Protein AF-A8Y4L3-F1 (afdb_monomer)

Organism: Caenorhabditis briggsae (NCBI:txid6238)

Structure (mmCIF, N/CA/C/O backbone):
data_AF-A8Y4L3-F1
#
_entry.id   AF-A8Y4L3-F1
#
loop_
_atom_site.group_PDB
_atom_site.id
_atom_site.type_symbol
_atom_site.label_atom_id
_atom_site.label_alt_id
_atom_site.label_comp_id
_atom_site.label_asym_id
_atom_site.label_entity_id
_atom_site.label_seq_id
_atom_site.pdbx_PDB_ins_code
_atom_site.Cartn_x
_atom_site.Cartn_y
_atom_site.Cartn_z
_atom_site.occupancy
_atom_site.B_iso_or_equiv
_atom_site.auth_seq_id
_atom_site.auth_comp_id
_atom_site.auth_asym_id
_atom_site.auth_atom_id
_atom_site.pdbx_PDB_model_num
ATOM 1 N N . MET A 1 1 ? 37.120 28.923 -14.208 1.00 51.88 1 MET A N 1
ATOM 2 C CA . MET A 1 1 ? 37.873 28.888 -15.477 1.00 51.88 1 MET A CA 1
ATOM 3 C C . MET A 1 1 ? 38.604 27.564 -15.522 1.00 51.88 1 MET A C 1
ATOM 5 O O . MET A 1 1 ? 39.595 27.404 -14.824 1.00 51.88 1 MET A O 1
ATOM 9 N N . SER A 1 2 ? 38.043 26.606 -16.253 1.00 49.88 2 SER A N 1
ATOM 10 C CA . SER A 1 2 ? 38.673 25.324 -16.560 1.00 49.88 2 SER A CA 1
ATOM 11 C C . SER A 1 2 ? 38.443 25.111 -18.045 1.00 49.88 2 SER A C 1
ATOM 13 O O . SER A 1 2 ? 37.335 24.799 -18.469 1.00 49.88 2 SER A O 1
ATOM 15 N N . ASP A 1 3 ? 39.489 25.445 -18.783 1.00 63.50 3 ASP A N 1
ATOM 16 C CA . ASP A 1 3 ? 39.632 25.415 -20.227 1.00 63.50 3 ASP A CA 1
ATOM 17 C C . ASP A 1 3 ? 40.775 24.431 -20.489 1.00 63.50 3 ASP A C 1
ATOM 19 O O . ASP A 1 3 ? 41.865 24.640 -19.950 1.00 63.50 3 ASP A O 1
ATOM 23 N N . ILE A 1 4 ? 40.457 23.313 -21.147 1.00 56.06 4 ILE A N 1
ATOM 24 C CA . ILE A 1 4 ? 41.320 22.225 -21.652 1.00 56.06 4 ILE A CA 1
ATOM 25 C C . ILE A 1 4 ? 40.366 21.048 -21.933 1.00 56.06 4 ILE A C 1
ATOM 27 O O . ILE A 1 4 ? 39.646 20.619 -21.038 1.00 56.06 4 ILE A O 1
ATOM 31 N N . SER A 1 5 ? 40.237 20.480 -23.125 1.00 48.00 5 SER A N 1
ATOM 32 C CA . SER A 1 5 ? 40.979 20.629 -24.374 1.00 48.00 5 SER A CA 1
ATOM 33 C C . SER A 1 5 ? 40.224 19.843 -25.457 1.00 48.00 5 SER A C 1
ATOM 35 O O . SER A 1 5 ? 39.779 18.726 -25.196 1.00 48.00 5 SER A O 1
ATOM 37 N N . ASP A 1 6 ? 40.131 20.449 -26.637 1.00 53.53 6 ASP A N 1
ATOM 38 C CA . ASP A 1 6 ? 40.153 19.837 -27.969 1.00 53.53 6 ASP A CA 1
ATOM 39 C C . ASP A 1 6 ? 39.040 18.865 -28.391 1.00 53.53 6 ASP A C 1
ATOM 41 O O . ASP A 1 6 ? 39.061 17.649 -28.206 1.00 53.53 6 ASP A O 1
ATOM 45 N N . ILE A 1 7 ? 38.098 19.478 -29.108 1.00 56.06 7 ILE A N 1
ATOM 46 C CA . ILE A 1 7 ? 37.490 18.943 -30.324 1.00 56.06 7 ILE A CA 1
ATOM 47 C C . ILE A 1 7 ? 38.592 18.433 -31.269 1.00 56.06 7 ILE A C 1
ATOM 49 O O . ILE A 1 7 ? 39.354 19.223 -31.815 1.00 56.06 7 ILE A O 1
ATOM 53 N N . GLU A 1 8 ? 38.593 17.128 -31.530 1.00 55.19 8 GLU A N 1
ATOM 54 C CA . GLU A 1 8 ? 39.016 16.568 -32.815 1.00 55.19 8 GLU A CA 1
ATOM 55 C C . GLU A 1 8 ? 37.871 15.703 -33.355 1.00 55.19 8 GLU A C 1
ATOM 57 O O . GLU A 1 8 ? 37.766 14.499 -33.114 1.00 55.19 8 GLU A O 1
ATOM 62 N N . GLU A 1 9 ? 36.960 16.362 -34.067 1.00 64.25 9 GLU A N 1
ATOM 63 C CA . GLU A 1 9 ? 36.070 15.738 -35.038 1.00 64.25 9 GLU A CA 1
ATOM 64 C C . GLU A 1 9 ? 36.778 15.789 -36.399 1.00 64.25 9 GLU A C 1
ATOM 66 O O . GLU A 1 9 ? 36.657 16.777 -37.110 1.00 64.25 9 GLU A O 1
ATOM 71 N N . ASP A 1 10 ? 37.552 14.756 -36.741 1.00 50.78 10 ASP A N 1
ATOM 72 C CA . ASP A 1 10 ? 37.742 14.307 -38.129 1.00 50.78 10 ASP A CA 1
ATOM 73 C C . ASP A 1 10 ? 38.420 12.930 -38.162 1.00 50.78 10 ASP A C 1
ATOM 75 O O . ASP A 1 10 ? 39.641 12.799 -38.137 1.00 50.78 10 ASP A O 1
ATOM 79 N N . GLN A 1 11 ? 37.613 11.874 -38.242 1.00 51.09 11 GLN A N 1
ATOM 80 C CA . GLN A 1 11 ? 38.009 10.681 -38.982 1.00 51.09 11 GLN A CA 1
ATOM 81 C C . GLN A 1 11 ? 36.807 10.263 -39.814 1.00 51.09 11 GLN A C 1
ATOM 83 O O . GLN A 1 11 ? 35.938 9.508 -39.372 1.00 51.09 11 GLN A O 1
ATOM 88 N N . THR A 1 12 ? 36.771 10.767 -41.045 1.00 45.78 12 THR A N 1
ATOM 89 C CA . THR A 1 12 ? 36.232 10.027 -42.187 1.00 45.78 12 THR A CA 1
ATOM 90 C C . THR A 1 12 ? 36.675 8.566 -42.074 1.00 45.78 12 THR A C 1
ATOM 92 O O . THR A 1 12 ? 37.800 8.197 -42.405 1.00 45.78 12 THR A O 1
ATOM 95 N N . ALA A 1 13 ? 35.801 7.720 -41.524 1.00 55.00 13 ALA A N 1
ATOM 96 C CA . ALA A 1 13 ? 36.075 6.300 -41.411 1.00 55.00 13 ALA A CA 1
ATOM 97 C C . ALA A 1 13 ? 36.328 5.775 -42.833 1.00 55.00 13 ALA A C 1
ATOM 99 O O . ALA A 1 13 ? 35.452 5.937 -43.691 1.00 55.00 13 ALA A O 1
ATOM 100 N N . PRO A 1 14 ? 37.490 5.160 -43.122 1.00 49.88 14 PRO A N 1
ATOM 101 C CA . PRO A 1 14 ? 37.658 4.488 -44.394 1.00 49.88 14 PRO A CA 1
ATOM 102 C C . PRO A 1 14 ? 36.563 3.429 -44.451 1.00 49.88 14 PRO A C 1
ATOM 104 O O . PRO A 1 14 ? 36.366 2.693 -43.480 1.00 49.88 14 PRO A O 1
ATOM 107 N N . ILE A 1 15 ? 35.804 3.404 -45.547 1.00 54.47 15 ILE A N 1
ATOM 108 C CA . ILE A 1 15 ? 34.762 2.408 -45.791 1.00 54.47 15 ILE A CA 1
ATOM 109 C C . ILE A 1 15 ? 35.446 1.043 -45.696 1.00 54.47 15 ILE A C 1
ATOM 111 O O . ILE A 1 15 ? 36.130 0.608 -46.621 1.00 54.47 15 ILE A O 1
ATOM 115 N N . ALA A 1 16 ? 35.348 0.419 -44.523 1.00 55.03 16 ALA A N 1
ATOM 116 C CA . ALA A 1 16 ? 35.983 -0.853 -44.258 1.00 55.03 16 ALA A CA 1
ATOM 117 C C . ALA A 1 16 ? 35.353 -1.880 -45.210 1.00 55.03 16 ALA A C 1
ATOM 119 O O . ALA A 1 16 ? 34.120 -1.939 -45.293 1.00 55.03 16 ALA A O 1
ATOM 120 N N . PRO A 1 17 ? 36.157 -2.675 -45.938 1.00 59.78 17 PRO A N 1
ATOM 121 C CA . PRO A 1 17 ? 35.619 -3.738 -46.774 1.00 59.78 17 PRO A CA 1
ATOM 122 C C . PRO A 1 17 ? 34.769 -4.673 -45.898 1.00 59.78 17 PRO A C 1
ATOM 124 O O . PRO A 1 17 ? 35.071 -4.813 -44.706 1.00 59.78 17 PRO A O 1
ATOM 127 N N . PRO A 1 18 ? 33.704 -5.298 -46.438 1.00 59.00 18 PRO A N 1
ATOM 128 C CA . PRO A 1 18 ? 32.877 -6.226 -45.675 1.00 59.00 18 PRO A CA 1
ATOM 129 C C . PRO A 1 18 ? 33.792 -7.279 -45.043 1.00 59.00 18 PRO A C 1
ATOM 131 O O . PRO A 1 18 ? 34.486 -8.017 -45.740 1.00 59.00 18 PRO A O 1
ATOM 134 N N . GLY A 1 19 ? 33.869 -7.242 -43.710 1.00 55.31 19 GLY A N 1
ATOM 135 C CA . GLY A 1 19 ? 34.850 -7.992 -42.940 1.00 55.31 19 GLY A CA 1
ATOM 136 C C . GLY A 1 19 ? 34.771 -9.482 -43.250 1.00 55.31 19 GLY A C 1
ATOM 137 O O . GLY A 1 19 ? 33.686 -10.064 -43.261 1.00 55.31 19 GLY A O 1
ATOM 138 N N . LEU A 1 20 ? 35.934 -10.085 -43.499 1.00 57.03 20 LEU A N 1
ATOM 139 C CA . LEU A 1 20 ? 36.082 -11.525 -43.675 1.00 57.03 20 LEU A CA 1
ATOM 140 C C . LEU A 1 20 ? 35.482 -12.273 -42.467 1.00 57.03 20 LEU A C 1
ATOM 142 O O . LEU A 1 20 ? 35.682 -11.846 -41.322 1.00 57.03 20 LEU A O 1
ATOM 146 N N . PRO A 1 21 ? 34.763 -13.387 -42.692 1.00 52.12 21 PRO A N 1
ATOM 147 C CA . PRO A 1 21 ? 34.158 -14.162 -41.618 1.00 52.12 21 PRO A CA 1
ATOM 148 C C . PRO A 1 21 ? 35.270 -14.780 -40.761 1.00 52.12 21 PRO A C 1
ATOM 150 O O . PRO A 1 21 ? 35.941 -15.712 -41.194 1.00 52.12 21 PRO A O 1
ATOM 153 N N . GLY A 1 22 ? 35.488 -14.248 -39.554 1.00 59.22 22 GLY A N 1
ATOM 154 C CA . GLY A 1 22 ? 36.386 -14.857 -38.564 1.00 59.22 22 GLY A CA 1
ATOM 155 C C . GLY A 1 22 ? 37.367 -13.930 -37.842 1.00 59.22 22 GLY A C 1
ATOM 156 O O . GLY A 1 22 ? 38.067 -14.404 -36.951 1.00 59.22 22 GLY A O 1
ATOM 157 N N . GLN A 1 23 ? 37.431 -12.629 -38.153 1.00 65.62 23 GLN A N 1
ATOM 158 C CA . GLN A 1 23 ? 38.296 -11.725 -37.385 1.00 65.62 23 GLN A CA 1
ATOM 159 C C . GLN A 1 23 ? 37.665 -11.422 -36.014 1.00 65.62 23 GLN A C 1
ATOM 161 O O . GLN A 1 23 ? 36.698 -10.666 -35.915 1.00 65.62 23 GLN A O 1
ATOM 166 N N . PHE A 1 24 ? 38.210 -12.019 -34.948 1.00 69.25 24 PHE A N 1
ATOM 167 C CA . PHE A 1 24 ? 37.851 -11.692 -33.567 1.00 69.25 24 PHE A CA 1
ATOM 168 C C . PHE A 1 24 ? 38.221 -10.231 -33.295 1.00 69.25 24 PHE A C 1
ATOM 170 O O . PHE A 1 24 ? 39.398 -9.888 -33.217 1.00 69.25 24 PHE A O 1
ATOM 177 N N . ASP A 1 25 ? 37.210 -9.371 -33.193 1.00 81.25 25 ASP A N 1
ATOM 178 C CA . ASP A 1 25 ? 37.351 -7.977 -32.784 1.00 81.25 25 ASP A CA 1
ATOM 179 C C . ASP A 1 25 ? 36.994 -7.887 -31.288 1.00 81.25 25 ASP A C 1
ATOM 181 O O . ASP A 1 25 ? 35.807 -7.924 -30.932 1.00 81.25 25 ASP A O 1
ATOM 185 N N . PRO A 1 26 ? 37.991 -7.772 -30.386 1.00 82.50 26 PRO A N 1
ATOM 186 C CA . PRO A 1 26 ? 37.754 -7.736 -28.945 1.00 82.50 26 PRO A CA 1
ATOM 187 C C . PRO A 1 26 ? 36.816 -6.598 -28.526 1.00 82.50 26 PRO A C 1
ATOM 189 O O . PRO A 1 26 ? 36.070 -6.735 -27.555 1.00 82.50 26 PRO A O 1
ATOM 192 N N . LYS A 1 27 ? 36.806 -5.478 -29.268 1.00 85.00 27 LYS A N 1
ATOM 193 C CA . LYS A 1 27 ? 35.916 -4.345 -28.983 1.00 85.00 27 LYS A CA 1
ATOM 194 C C . LYS A 1 27 ? 34.471 -4.675 -29.343 1.00 85.00 27 LYS A C 1
ATOM 196 O O . LYS A 1 27 ? 33.570 -4.265 -28.613 1.00 85.00 27 LYS A O 1
ATOM 201 N N . ARG A 1 28 ? 34.224 -5.412 -30.434 1.00 84.44 28 ARG A N 1
ATOM 202 C CA . ARG A 1 28 ? 32.872 -5.895 -30.776 1.00 84.44 28 ARG A CA 1
ATOM 203 C C . ARG A 1 28 ? 32.365 -6.885 -29.740 1.00 84.44 28 ARG A C 1
ATOM 205 O O . ARG A 1 28 ? 31.270 -6.687 -29.223 1.00 84.44 28 ARG A O 1
ATOM 212 N N . HIS A 1 29 ? 33.195 -7.849 -29.354 1.00 83.94 29 HIS A N 1
ATOM 213 C CA . HIS A 1 29 ? 32.826 -8.843 -28.350 1.00 83.94 29 HIS A CA 1
ATOM 214 C C . HIS A 1 29 ? 32.497 -8.203 -26.988 1.00 83.94 29 HIS A C 1
ATOM 216 O O . HIS A 1 29 ? 31.499 -8.549 -26.360 1.00 83.94 29 HIS A O 1
ATOM 222 N N . ALA A 1 30 ? 33.264 -7.194 -26.556 1.00 89.88 30 ALA A N 1
ATOM 223 C CA . ALA A 1 30 ? 32.964 -6.442 -25.334 1.00 89.88 30 ALA A CA 1
ATOM 224 C C . ALA A 1 30 ? 31.613 -5.698 -25.406 1.00 89.88 30 ALA A C 1
ATOM 226 O O . ALA A 1 30 ? 30.836 -5.719 -24.449 1.00 89.88 30 ALA A O 1
ATOM 227 N N . ARG A 1 31 ? 31.289 -5.076 -26.552 1.00 93.06 31 ARG A N 1
ATOM 228 C CA . ARG A 1 31 ? 29.977 -4.432 -26.768 1.00 93.06 31 ARG A CA 1
ATOM 229 C C . ARG A 1 31 ? 28.840 -5.451 -26.774 1.00 93.06 31 ARG A C 1
ATOM 231 O O . ARG A 1 31 ? 27.774 -5.178 -26.231 1.00 93.06 31 ARG A O 1
ATOM 238 N N . GLU A 1 32 ? 29.051 -6.615 -27.378 1.00 92.19 32 GLU A N 1
ATOM 239 C CA . GLU A 1 32 ? 28.069 -7.702 -27.423 1.00 92.19 32 GLU A CA 1
ATOM 240 C C . GLU A 1 32 ? 27.769 -8.250 -26.026 1.00 92.19 32 GLU A C 1
ATOM 242 O O . GLU A 1 32 ? 26.599 -8.356 -25.653 1.00 92.19 32 GLU A O 1
ATOM 247 N N . GLN A 1 33 ? 28.803 -8.499 -25.219 1.00 94.75 33 GLN A N 1
ATOM 248 C CA . GLN A 1 33 ? 28.657 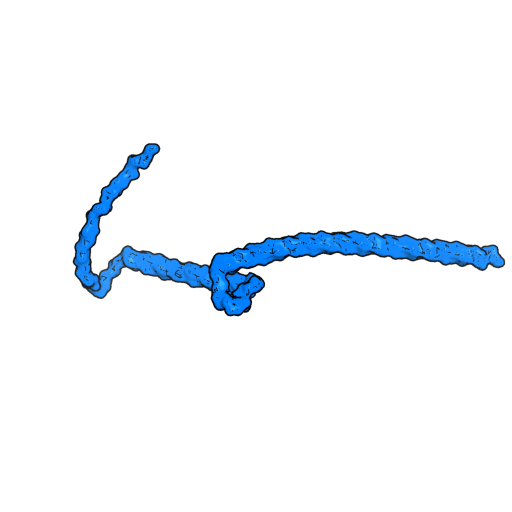-8.911 -23.821 1.00 94.75 33 GLN A CA 1
ATOM 249 C C . GLN A 1 33 ? 27.906 -7.864 -22.993 1.00 94.75 33 GLN A C 1
ATOM 251 O O . GLN A 1 33 ? 26.961 -8.204 -22.279 1.00 94.75 33 GLN A O 1
ATOM 256 N N . HIS A 1 34 ? 28.272 -6.586 -23.129 1.00 97.06 34 HIS A N 1
ATOM 257 C CA . HIS A 1 34 ? 27.573 -5.489 -22.460 1.00 97.06 34 HIS A CA 1
ATOM 258 C C . HIS A 1 34 ? 26.088 -5.435 -22.861 1.00 97.06 34 HIS A C 1
ATOM 260 O O . HIS A 1 34 ? 25.203 -5.349 -22.009 1.00 97.06 34 HIS A O 1
ATOM 266 N N . ASN A 1 35 ? 25.790 -5.559 -24.156 1.00 97.50 35 ASN A N 1
ATOM 267 C CA . ASN A 1 35 ? 24.419 -5.573 -24.665 1.00 97.50 35 ASN A CA 1
ATOM 268 C C . ASN A 1 35 ? 23.612 -6.775 -24.157 1.00 97.50 35 ASN A C 1
ATOM 270 O O . ASN A 1 35 ? 22.416 -6.636 -23.891 1.00 97.50 35 ASN A O 1
ATOM 274 N N . ALA A 1 36 ? 24.238 -7.946 -24.031 1.00 97.44 36 ALA A N 1
ATOM 275 C CA . ALA A 1 36 ? 23.605 -9.133 -23.469 1.00 97.44 36 ALA A CA 1
ATOM 276 C C . ALA A 1 36 ? 23.265 -8.933 -21.984 1.00 97.44 36 ALA A C 1
ATOM 278 O O . ALA A 1 36 ? 22.141 -9.219 -21.562 1.00 97.44 36 ALA A O 1
ATOM 279 N N . LEU A 1 37 ? 2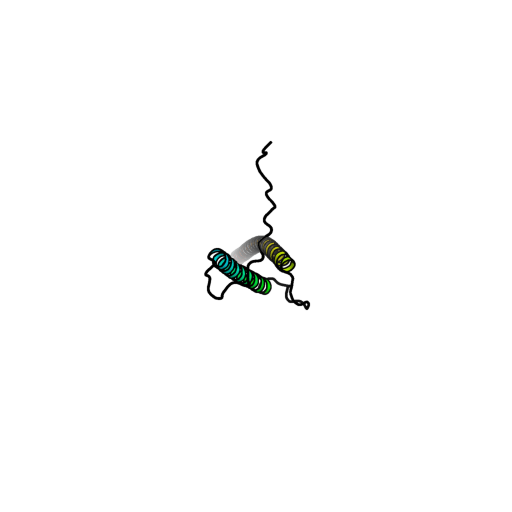4.197 -8.371 -21.210 1.00 98.00 37 LEU A N 1
ATOM 280 C CA . LEU A 1 37 ? 23.979 -8.065 -19.799 1.00 98.00 37 LEU A CA 1
ATOM 281 C C . LEU A 1 37 ? 22.828 -7.070 -19.607 1.00 98.00 37 LEU A C 1
ATOM 283 O O . LEU A 1 37 ? 21.945 -7.298 -18.781 1.00 98.00 37 LEU A O 1
ATOM 287 N N . GLU A 1 38 ? 22.787 -6.003 -20.405 1.00 98.06 38 GLU A N 1
ATOM 288 C CA . GLU A 1 38 ? 21.730 -4.995 -20.308 1.00 98.06 38 GLU A CA 1
ATOM 289 C C . GLU A 1 38 ? 20.352 -5.554 -20.693 1.00 98.06 38 GLU A C 1
ATOM 291 O O . GLU A 1 38 ? 19.347 -5.184 -20.087 1.00 98.06 38 GLU A O 1
ATOM 296 N N . ARG A 1 39 ? 20.272 -6.488 -21.654 1.00 98.19 39 ARG A N 1
ATOM 297 C CA . ARG A 1 39 ? 19.014 -7.205 -21.938 1.00 98.19 39 ARG A CA 1
ATOM 298 C C . ARG A 1 39 ? 18.534 -7.967 -20.707 1.00 98.19 39 ARG A C 1
ATOM 300 O O . ARG A 1 39 ? 17.412 -7.733 -20.272 1.00 98.19 39 ARG A O 1
ATOM 307 N N . ARG A 1 40 ? 19.412 -8.761 -20.083 1.00 98.12 40 ARG A N 1
ATOM 308 C CA . ARG A 1 40 ? 19.084 -9.498 -18.853 1.00 98.12 40 ARG A CA 1
ATOM 309 C C . ARG A 1 40 ? 18.635 -8.563 -17.727 1.00 98.12 40 ARG A C 1
ATOM 311 O O . ARG A 1 40 ? 17.674 -8.870 -17.026 1.00 98.12 40 ARG A O 1
ATOM 318 N N . ARG A 1 41 ? 19.295 -7.411 -17.563 1.00 98.31 41 ARG A N 1
ATOM 319 C CA . ARG A 1 41 ? 18.907 -6.395 -16.572 1.00 98.31 41 ARG A CA 1
ATOM 320 C C . ARG A 1 41 ? 17.504 -5.849 -16.848 1.00 98.31 41 ARG A C 1
ATOM 322 O O . ARG A 1 41 ? 16.699 -5.732 -15.926 1.00 98.31 41 ARG A O 1
ATOM 329 N N 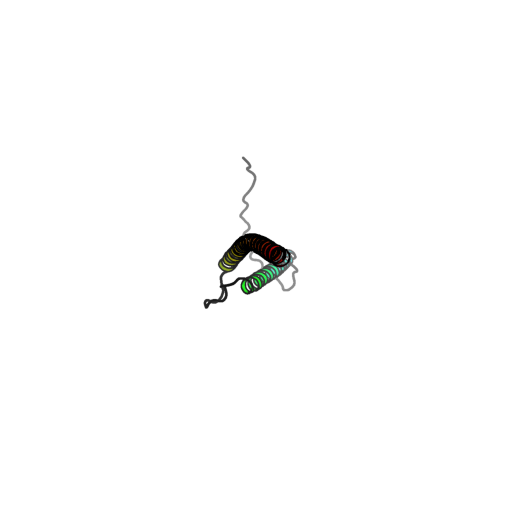. ARG A 1 42 ? 17.192 -5.527 -18.108 1.00 97.94 42 ARG A N 1
ATOM 330 C CA . ARG A 1 42 ? 15.866 -5.031 -18.509 1.00 97.94 42 ARG A CA 1
ATOM 331 C C . ARG A 1 42 ? 14.767 -6.071 -18.317 1.00 97.94 42 ARG A C 1
ATOM 333 O O . ARG A 1 42 ? 13.684 -5.693 -17.875 1.00 97.94 42 ARG A O 1
ATOM 340 N N . ASP A 1 43 ? 15.048 -7.337 -18.610 1.00 97.81 43 ASP A N 1
ATOM 341 C CA . ASP A 1 43 ? 14.101 -8.435 -18.406 1.00 97.81 43 ASP A CA 1
ATOM 342 C C . ASP A 1 43 ? 13.805 -8.619 -16.914 1.00 97.81 43 ASP A C 1
ATOM 344 O O . ASP A 1 43 ? 12.645 -8.587 -16.516 1.00 97.81 43 ASP A O 1
ATOM 348 N N . ASN A 1 44 ? 14.837 -8.626 -16.064 1.00 98.00 44 ASN A N 1
ATOM 349 C CA . ASN A 1 44 ? 14.650 -8.689 -14.614 1.00 98.00 44 ASN A CA 1
ATOM 350 C C . ASN A 1 44 ? 13.801 -7.523 -14.072 1.00 98.00 44 ASN A C 1
ATOM 352 O O . ASN A 1 44 ? 12.901 -7.727 -13.262 1.00 98.00 44 ASN A O 1
ATOM 356 N N . ILE A 1 45 ? 14.032 -6.297 -14.555 1.00 96.06 45 ILE A N 1
ATOM 357 C CA . ILE A 1 45 ? 13.203 -5.141 -14.185 1.00 96.06 45 ILE A CA 1
ATOM 358 C C . ILE A 1 45 ? 11.756 -5.329 -14.637 1.00 96.06 45 ILE A C 1
ATOM 360 O O . ILE A 1 45 ? 10.830 -5.004 -13.897 1.00 96.06 45 ILE A O 1
ATOM 364 N N . LYS A 1 46 ? 11.540 -5.836 -15.851 1.00 94.25 46 LYS A N 1
ATOM 365 C CA . LYS A 1 46 ? 10.198 -6.095 -16.377 1.00 94.25 46 LYS A CA 1
ATOM 366 C C . LYS A 1 46 ? 9.448 -7.123 -15.523 1.00 94.25 46 LYS A C 1
ATOM 368 O O . LYS A 1 46 ? 8.266 -6.909 -15.248 1.00 94.25 46 LYS A O 1
ATOM 373 N N . ASP A 1 47 ? 10.135 -8.163 -15.068 1.00 94.38 47 ASP A N 1
ATOM 374 C CA . ASP A 1 47 ? 9.565 -9.173 -14.176 1.00 94.38 47 ASP A CA 1
ATOM 375 C C . ASP A 1 47 ? 9.186 -8.553 -12.826 1.00 94.38 47 ASP A C 1
ATOM 377 O O . ASP A 1 47 ? 8.048 -8.706 -12.390 1.00 94.38 47 ASP A O 1
ATOM 381 N N . MET A 1 48 ? 10.064 -7.732 -12.229 1.00 95.00 48 MET A N 1
ATOM 382 C CA . MET A 1 48 ? 9.753 -7.005 -10.988 1.00 95.00 48 MET A CA 1
ATOM 383 C C . MET A 1 48 ? 8.506 -6.115 -11.115 1.00 95.00 48 MET A C 1
ATOM 385 O O . MET A 1 48 ? 7.677 -6.089 -10.209 1.00 95.00 48 MET A O 1
ATOM 389 N N . TYR A 1 49 ? 8.330 -5.406 -12.238 1.00 92.25 49 TYR A N 1
ATOM 390 C CA . TYR A 1 49 ? 7.112 -4.617 -12.483 1.00 92.25 49 TYR A CA 1
ATOM 391 C C . TYR A 1 49 ? 5.860 -5.487 -12.629 1.00 92.25 49 TYR A C 1
ATOM 393 O O . TYR A 1 49 ? 4.773 -5.053 -12.250 1.00 92.25 49 TYR A O 1
ATOM 401 N N . THR A 1 50 ? 6.004 -6.692 -13.184 1.00 88.81 50 THR A N 1
ATOM 402 C CA . THR A 1 50 ? 4.901 -7.649 -13.325 1.00 88.81 50 THR A CA 1
ATOM 403 C C . THR A 1 50 ? 4.468 -8.157 -11.953 1.00 88.81 50 THR A C 1
ATOM 405 O O . THR A 1 50 ? 3.295 -8.028 -11.617 1.00 88.81 50 THR A O 1
ATOM 408 N N . SER A 1 51 ? 5.411 -8.596 -11.112 1.00 90.44 51 SER A N 1
ATOM 409 C CA . SER A 1 51 ? 5.116 -9.015 -9.735 1.00 90.44 51 SER A CA 1
ATOM 410 C C . SER A 1 51 ? 4.557 -7.876 -8.879 1.00 90.44 51 SER A C 1
ATOM 412 O O . SER A 1 51 ? 3.622 -8.082 -8.111 1.00 90.44 51 SER A O 1
ATOM 414 N N . LEU A 1 52 ? 5.078 -6.650 -9.025 1.00 91.06 52 LEU A N 1
ATOM 415 C CA . LEU A 1 52 ? 4.553 -5.489 -8.300 1.00 91.06 52 LEU A CA 1
ATOM 416 C C . LEU A 1 52 ? 3.099 -5.190 -8.690 1.00 91.06 52 LEU A C 1
ATOM 418 O O . LEU A 1 52 ? 2.289 -4.846 -7.838 1.00 91.06 52 LEU A O 1
ATOM 422 N N . ARG A 1 53 ? 2.745 -5.337 -9.969 1.00 88.00 53 ARG A N 1
ATOM 423 C CA . ARG A 1 53 ? 1.371 -5.123 -10.433 1.00 88.00 53 ARG A CA 1
ATOM 424 C C . ARG A 1 53 ? 0.387 -6.093 -9.776 1.00 88.00 53 ARG A C 1
ATOM 426 O O . ARG A 1 53 ? -0.701 -5.675 -9.409 1.00 88.00 53 ARG A O 1
ATOM 433 N N . GLU A 1 54 ? 0.767 -7.356 -9.615 1.00 85.31 54 GLU A N 1
ATOM 434 C CA . GLU A 1 54 ? -0.103 -8.390 -9.034 1.00 85.31 54 GLU A CA 1
ATOM 435 C C . GLU A 1 54 ? -0.475 -8.113 -7.572 1.00 85.31 54 GLU A C 1
ATOM 437 O O . GLU A 1 54 ? -1.566 -8.479 -7.141 1.00 85.31 54 GLU A O 1
ATOM 442 N N . VAL A 1 55 ? 0.404 -7.439 -6.821 1.00 87.94 55 VAL A N 1
ATOM 443 C CA . VAL A 1 55 ? 0.178 -7.108 -5.404 1.00 87.94 55 VAL A CA 1
ATOM 444 C C . VAL A 1 55 ? -0.439 -5.725 -5.186 1.00 87.94 55 VAL A C 1
ATOM 446 O O . VAL A 1 55 ? -0.930 -5.448 -4.093 1.00 87.94 55 VAL A O 1
ATOM 449 N N . VAL A 1 56 ? -0.421 -4.847 -6.194 1.00 84.62 56 VAL A N 1
ATOM 450 C CA . VAL A 1 56 ? -0.981 -3.493 -6.093 1.00 84.62 56 VAL A CA 1
ATOM 451 C C . VAL A 1 56 ? -2.458 -3.504 -6.524 1.00 84.62 56 VAL A C 1
ATOM 453 O O . VAL A 1 56 ? -2.748 -3.728 -7.708 1.00 84.62 56 VAL A O 1
ATOM 456 N N . PRO A 1 57 ? -3.403 -3.233 -5.600 1.00 73.12 57 PRO A N 1
ATOM 457 C CA . PRO A 1 57 ? -4.835 -3.217 -5.897 1.00 73.12 57 PRO A CA 1
ATOM 458 C C . PRO A 1 57 ? -5.201 -2.171 -6.972 1.00 73.12 57 PRO A C 1
ATOM 460 O O . PRO A 1 57 ? -4.466 -1.216 -7.217 1.00 73.12 57 PRO A O 1
ATOM 463 N N . ASP A 1 58 ? -6.332 -2.374 -7.657 1.00 64.81 58 ASP A N 1
ATOM 464 C CA . ASP A 1 58 ? -6.884 -1.506 -8.721 1.00 64.81 58 ASP A CA 1
ATOM 465 C C . ASP A 1 58 ? -6.084 -1.387 -10.035 1.00 64.81 58 ASP A C 1
ATOM 467 O O . ASP A 1 58 ? -6.485 -0.666 -10.952 1.00 64.81 58 ASP A O 1
ATOM 471 N N . THR A 1 59 ? -5.005 -2.155 -10.218 1.00 59.34 59 THR A N 1
ATOM 472 C CA . THR A 1 59 ? -4.308 -2.268 -11.521 1.00 59.34 59 THR A CA 1
ATOM 473 C C . THR A 1 59 ? -4.897 -3.346 -12.457 1.00 59.34 59 THR A C 1
ATOM 475 O O . THR A 1 59 ? -4.374 -3.590 -13.558 1.00 59.34 59 THR A O 1
ATOM 478 N N . ASN A 1 60 ? -6.013 -3.957 -12.030 1.00 55.69 60 ASN A N 1
ATOM 479 C CA . ASN A 1 60 ? -6.710 -5.077 -12.682 1.00 55.69 60 ASN A CA 1
ATOM 480 C C . ASN A 1 60 ? -8.020 -4.682 -13.398 1.00 55.69 60 ASN A C 1
ATOM 482 O O . ASN A 1 60 ? -8.660 -5.541 -13.998 1.00 55.69 60 ASN A O 1
ATOM 486 N N . GLY A 1 61 ? -8.415 -3.402 -13.368 1.00 57.84 61 GLY A N 1
ATOM 487 C CA . GLY A 1 61 ? -9.544 -2.885 -14.154 1.00 57.84 61 GLY A CA 1
ATOM 488 C C . GLY A 1 61 ? -9.255 -2.827 -15.663 1.00 57.84 61 GLY A C 1
ATOM 489 O O . GLY A 1 61 ? -8.101 -2.737 -16.074 1.00 57.84 61 GLY A O 1
ATOM 490 N N . GLU A 1 62 ? -10.324 -2.854 -16.466 1.00 51.62 62 GLU A N 1
ATOM 491 C CA . GLU A 1 62 ? -10.487 -3.182 -17.904 1.00 51.62 62 GLU A CA 1
ATOM 492 C C . GLU A 1 62 ? -9.575 -2.510 -18.962 1.00 51.62 62 GLU A C 1
ATOM 494 O O . GLU A 1 62 ? -9.796 -2.651 -20.163 1.00 51.62 62 GLU A O 1
ATOM 499 N N . ARG A 1 63 ? -8.503 -1.809 -18.589 1.00 52.69 63 ARG A N 1
ATOM 500 C CA . ARG A 1 63 ? -7.498 -1.329 -19.547 1.00 52.69 63 ARG A CA 1
ATOM 501 C C . ARG A 1 63 ? -6.136 -1.945 -19.263 1.00 52.69 63 ARG A C 1
ATOM 503 O O . ARG A 1 63 ? -5.313 -1.411 -18.530 1.00 52.69 63 ARG A O 1
ATOM 510 N N . VAL A 1 64 ? -5.957 -3.115 -19.876 1.00 54.91 64 VAL A N 1
ATOM 511 C CA . VAL A 1 64 ? -4.743 -3.589 -20.559 1.00 54.91 64 VAL A CA 1
ATOM 512 C C . VAL A 1 64 ? -3.501 -2.726 -20.272 1.00 54.91 64 VAL A C 1
ATOM 514 O O . VAL A 1 64 ? -3.351 -1.638 -20.814 1.00 54.91 64 VAL A O 1
ATOM 517 N N . GLN A 1 65 ? -2.603 -3.263 -19.441 1.00 65.75 65 GLN A N 1
ATOM 518 C CA . GLN A 1 65 ? -1.278 -2.726 -19.098 1.00 65.75 65 GLN A CA 1
ATOM 519 C C . GLN A 1 65 ? -1.276 -1.334 -18.443 1.00 65.75 65 GLN A C 1
ATOM 521 O O . GLN A 1 65 ? -1.008 -0.316 -19.079 1.00 65.75 65 GLN A O 1
ATOM 526 N N . ALA A 1 66 ? -1.447 -1.303 -17.117 1.00 73.38 66 ALA A N 1
ATOM 527 C CA . ALA A 1 66 ? -1.041 -0.148 -16.320 1.00 73.38 66 ALA A CA 1
ATOM 528 C C . ALA A 1 66 ? 0.420 0.221 -16.650 1.00 73.38 66 ALA A C 1
ATOM 530 O O . ALA A 1 66 ? 1.311 -0.632 -16.621 1.00 73.38 66 ALA A O 1
ATOM 531 N N . SER A 1 67 ? 0.668 1.486 -16.999 1.00 87.69 67 SER A N 1
ATOM 532 C CA . SER A 1 67 ? 2.019 1.951 -17.320 1.00 87.69 67 SER A CA 1
ATOM 533 C C . SER A 1 67 ? 2.936 1.838 -16.095 1.00 87.69 67 SER A C 1
ATOM 535 O O . SER A 1 67 ? 2.470 1.889 -14.957 1.00 87.69 67 SER A O 1
ATOM 537 N N . ARG A 1 68 ? 4.260 1.736 -16.301 1.00 89.06 68 ARG A N 1
ATOM 538 C CA . ARG A 1 68 ? 5.236 1.670 -15.190 1.00 89.06 68 ARG A CA 1
ATOM 539 C C . ARG A 1 68 ? 5.057 2.814 -14.189 1.00 89.06 68 ARG A C 1
ATOM 541 O O . ARG A 1 68 ? 5.096 2.581 -12.988 1.00 89.06 68 ARG A O 1
ATOM 548 N N . ALA A 1 69 ? 4.803 4.026 -14.683 1.00 90.62 69 ALA A N 1
ATOM 549 C CA . ALA A 1 69 ? 4.555 5.192 -13.840 1.00 90.62 69 ALA A CA 1
ATOM 550 C C . ALA A 1 69 ? 3.289 5.032 -12.982 1.00 90.62 69 ALA A C 1
ATOM 552 O O . ALA A 1 69 ? 3.299 5.371 -11.803 1.00 90.62 69 ALA A O 1
ATOM 553 N N . VAL A 1 70 ? 2.215 4.474 -13.553 1.00 88.75 70 VAL A N 1
ATOM 554 C CA . VAL A 1 70 ? 0.974 4.195 -12.816 1.00 88.75 70 VAL A CA 1
ATOM 555 C C . VAL A 1 70 ? 1.205 3.123 -11.754 1.00 88.75 70 VAL A C 1
ATOM 557 O O . VAL A 1 70 ? 0.770 3.317 -10.624 1.00 88.75 70 VAL A O 1
ATOM 560 N N . ILE A 1 71 ? 1.925 2.041 -12.077 1.00 89.81 71 ILE A N 1
ATOM 561 C CA . ILE A 1 71 ? 2.252 0.978 -11.111 1.00 89.81 71 ILE A CA 1
ATOM 562 C C . ILE A 1 71 ? 2.997 1.565 -9.905 1.00 89.81 71 ILE A C 1
ATOM 564 O O . ILE A 1 71 ? 2.597 1.322 -8.771 1.00 89.81 71 ILE A O 1
ATOM 568 N N . LEU A 1 72 ? 4.029 2.384 -10.137 1.00 93.44 72 LEU A N 1
ATOM 569 C CA . LEU A 1 72 ? 4.773 3.029 -9.049 1.00 93.44 72 LEU A CA 1
ATOM 570 C C . LEU A 1 72 ? 3.889 3.965 -8.223 1.00 93.44 72 LEU A C 1
ATOM 572 O O . LEU A 1 72 ? 3.918 3.906 -6.998 1.00 93.44 72 LEU A O 1
ATOM 576 N N . LYS A 1 73 ? 3.081 4.804 -8.883 1.00 91.44 73 LYS A N 1
ATOM 577 C CA . LYS A 1 73 ? 2.191 5.743 -8.193 1.00 91.44 73 LYS A CA 1
ATOM 578 C C . LYS A 1 73 ? 1.198 5.011 -7.289 1.00 91.44 73 LYS A C 1
ATOM 580 O O . LYS A 1 73 ? 1.059 5.364 -6.125 1.00 91.44 73 LYS A O 1
ATOM 585 N N . ARG A 1 74 ? 0.551 3.961 -7.801 1.00 89.50 74 ARG A N 1
ATOM 586 C CA . ARG A 1 74 ? -0.408 3.158 -7.028 1.00 89.50 74 ARG A CA 1
ATOM 587 C C . ARG A 1 74 ? 0.257 2.371 -5.903 1.00 89.50 74 ARG A C 1
ATOM 589 O O . ARG A 1 74 ? -0.339 2.232 -4.840 1.00 89.50 74 ARG A O 1
ATOM 596 N N . ALA A 1 75 ? 1.483 1.887 -6.105 1.00 92.31 75 ALA A N 1
ATOM 597 C CA . ALA A 1 75 ? 2.245 1.229 -5.048 1.00 92.31 75 ALA A CA 1
ATOM 598 C C . ALA A 1 75 ? 2.510 2.183 -3.873 1.00 92.31 75 ALA A C 1
ATOM 600 O O . ALA A 1 75 ? 2.275 1.809 -2.727 1.00 92.31 75 ALA A O 1
ATOM 601 N N . ILE A 1 76 ? 2.927 3.421 -4.162 1.00 94.50 76 ILE A N 1
ATOM 602 C CA . ILE A 1 76 ? 3.138 4.458 -3.141 1.00 94.50 76 ILE A CA 1
ATOM 603 C C . ILE A 1 76 ? 1.830 4.739 -2.394 1.00 94.50 76 ILE A C 1
ATOM 605 O O . ILE A 1 76 ? 1.789 4.604 -1.175 1.00 94.50 76 ILE A O 1
ATOM 609 N N . GLU A 1 77 ? 0.746 5.017 -3.124 1.00 92.69 77 GLU A N 1
ATOM 610 C CA . GLU A 1 77 ? -0.572 5.287 -2.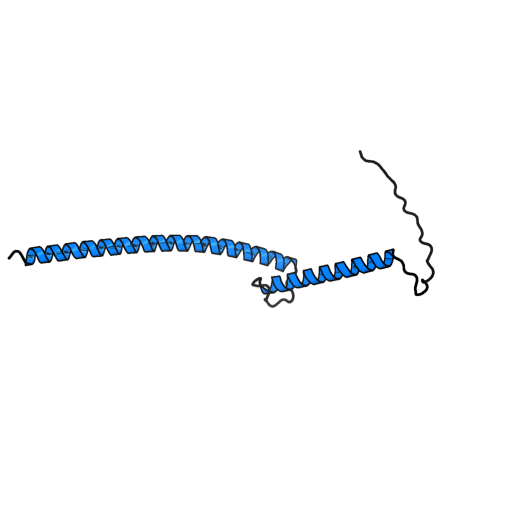530 1.00 92.69 77 GLU A CA 1
ATOM 611 C C . GLU A 1 77 ? -1.062 4.125 -1.647 1.00 92.69 77 GLU A C 1
ATOM 613 O O . GLU A 1 77 ? -1.637 4.344 -0.583 1.00 92.69 77 GLU A O 1
ATOM 618 N N . THR A 1 78 ? -0.814 2.876 -2.056 1.00 92.94 78 THR A N 1
ATOM 619 C CA . THR A 1 78 ? -1.199 1.682 -1.286 1.00 92.94 78 THR A CA 1
ATOM 620 C C . THR A 1 78 ? -0.424 1.588 0.028 1.00 92.94 78 THR A C 1
ATOM 622 O O . THR A 1 78 ? -1.010 1.271 1.062 1.00 92.94 78 THR A O 1
ATOM 625 N N . ILE A 1 79 ? 0.879 1.881 0.005 1.00 95.00 79 ILE A N 1
ATOM 626 C CA . ILE A 1 79 ? 1.724 1.878 1.205 1.00 95.00 79 ILE A CA 1
ATOM 627 C C . ILE A 1 79 ? 1.283 2.987 2.166 1.00 95.00 79 ILE A C 1
ATOM 629 O O . ILE A 1 79 ? 1.065 2.718 3.345 1.00 95.00 79 ILE A O 1
ATOM 633 N N . GLU A 1 80 ? 1.106 4.211 1.668 1.00 96.12 80 GLU A N 1
ATOM 634 C CA . GLU A 1 80 ? 0.681 5.366 2.472 1.00 96.12 80 GLU A CA 1
ATOM 635 C C . GLU A 1 80 ? -0.699 5.145 3.101 1.00 96.12 80 GLU A C 1
ATOM 637 O O . GLU A 1 80 ? -0.911 5.427 4.286 1.00 96.12 80 GLU A O 1
ATOM 642 N N . LYS A 1 81 ? -1.630 4.572 2.329 1.00 94.62 81 LYS A N 1
ATOM 643 C CA . LYS A 1 81 ? -2.943 4.181 2.834 1.00 94.62 81 LYS A CA 1
ATOM 644 C C . LYS A 1 81 ? -2.817 3.117 3.921 1.00 94.62 81 LYS A C 1
ATOM 646 O O . LYS A 1 81 ? -3.374 3.295 4.996 1.00 94.62 81 LYS A O 1
ATOM 651 N N . GLY A 1 82 ? -2.045 2.055 3.686 1.00 94.75 82 GLY A N 1
ATOM 652 C CA . GLY A 1 82 ? -1.839 0.991 4.671 1.00 94.75 82 GLY A CA 1
ATOM 653 C C . GLY A 1 82 ? -1.226 1.493 5.984 1.00 94.75 82 GLY A C 1
ATOM 654 O O . GLY A 1 82 ? -1.633 1.059 7.060 1.00 94.75 82 GLY A O 1
ATOM 655 N N . GLN A 1 83 ? -0.295 2.449 5.917 1.00 96.75 83 GLN A N 1
ATOM 656 C CA . GLN A 1 83 ? 0.277 3.100 7.101 1.00 96.75 83 GLN A CA 1
ATOM 657 C C . GLN A 1 83 ? -0.762 3.932 7.861 1.00 96.75 83 GLN A C 1
ATOM 659 O O . GLN A 1 83 ? -0.851 3.839 9.086 1.00 96.75 83 GLN A O 1
ATOM 664 N N . SER A 1 84 ? -1.568 4.710 7.136 1.00 96.75 84 SER A N 1
ATOM 665 C CA . SER A 1 84 ? -2.640 5.531 7.711 1.00 96.75 84 SER A CA 1
ATOM 666 C C . SER A 1 84 ? -3.713 4.664 8.374 1.00 96.75 84 SER A C 1
ATOM 668 O O . SER A 1 84 ? -4.092 4.917 9.517 1.00 96.75 84 SER A O 1
ATOM 670 N N . ASP A 1 85 ? -4.139 3.597 7.694 1.00 96.38 85 ASP A N 1
ATOM 671 C CA . ASP A 1 85 ? -5.122 2.636 8.192 1.00 96.38 85 ASP A CA 1
ATOM 672 C C . ASP A 1 85 ? -4.587 1.919 9.442 1.00 96.38 85 ASP A C 1
ATOM 674 O O . ASP A 1 85 ? -5.290 1.815 10.444 1.00 96.38 85 ASP A O 1
ATOM 678 N N . SER A 1 86 ? -3.317 1.494 9.440 1.00 97.12 86 SER A N 1
ATOM 679 C CA . SER A 1 86 ? -2.684 0.879 10.614 1.00 97.12 86 SER A CA 1
ATOM 680 C C . SER A 1 86 ? -2.632 1.829 11.813 1.00 97.12 86 SER A C 1
ATOM 682 O O . SER A 1 86 ? -2.859 1.396 12.944 1.00 97.12 86 SER A O 1
ATOM 684 N N . ALA A 1 87 ? -2.334 3.112 11.594 1.00 97.19 87 ALA A N 1
ATOM 685 C CA . ALA A 1 87 ? -2.320 4.110 12.660 1.00 97.19 87 ALA A CA 1
ATOM 686 C C . ALA A 1 87 ? -3.731 4.353 13.218 1.00 97.19 87 ALA A C 1
ATOM 688 O O . ALA A 1 87 ? -3.921 4.358 14.435 1.00 97.19 87 ALA A O 1
ATOM 689 N N . ALA A 1 88 ? -4.731 4.484 12.343 1.00 97.06 88 ALA A N 1
ATOM 690 C CA . ALA A 1 88 ? -6.127 4.642 12.740 1.00 97.06 88 ALA A CA 1
ATOM 691 C C . ALA A 1 88 ? -6.637 3.430 13.537 1.00 97.06 88 ALA A C 1
ATOM 693 O O . ALA A 1 88 ? -7.239 3.598 14.596 1.00 97.06 88 ALA A O 1
ATOM 694 N N . LEU A 1 89 ? -6.333 2.210 13.080 1.00 97.19 89 LEU A N 1
ATOM 695 C CA . LEU A 1 89 ? -6.677 0.975 13.789 1.00 97.19 89 LEU A CA 1
ATOM 696 C C . LEU A 1 89 ? -5.995 0.886 15.158 1.00 97.19 89 LEU A C 1
ATOM 698 O O . LEU A 1 89 ? -6.627 0.465 16.124 1.00 97.19 89 LEU A O 1
ATOM 702 N N . SER A 1 90 ? -4.736 1.317 15.269 1.00 97.38 90 SER A N 1
ATOM 703 C CA . SER A 1 90 ? -4.032 1.368 16.555 1.00 97.38 90 SER A CA 1
ATOM 704 C C . SER A 1 90 ? -4.697 2.333 17.542 1.00 97.38 90 SER A C 1
ATOM 706 O O . SER A 1 90 ? -4.758 2.033 18.733 1.00 97.38 90 SER A O 1
ATOM 708 N N . ILE A 1 91 ? -5.192 3.479 17.065 1.00 97.31 91 ILE A N 1
ATOM 709 C CA . ILE A 1 91 ? -5.917 4.451 17.895 1.00 97.31 91 ILE A CA 1
ATOM 710 C C . ILE A 1 91 ? -7.267 3.877 18.333 1.00 97.31 91 ILE A C 1
ATOM 712 O O . ILE A 1 91 ? -7.616 3.960 19.511 1.00 97.31 91 ILE A O 1
ATOM 716 N N . GLU A 1 92 ? -8.013 3.269 17.409 1.00 97.25 92 GLU A N 1
ATOM 717 C CA . GLU A 1 92 ? -9.316 2.678 17.719 1.00 97.25 92 GLU A CA 1
ATOM 718 C C . GLU A 1 92 ? -9.183 1.528 18.724 1.00 97.25 92 GLU A C 1
ATOM 720 O O . GLU A 1 92 ? -9.962 1.459 19.672 1.00 97.25 92 GLU A O 1
ATOM 725 N N . LEU A 1 93 ? -8.163 0.672 18.591 1.00 97.44 93 LEU A N 1
ATOM 726 C CA . LEU A 1 93 ? -7.879 -0.375 19.576 1.00 97.44 93 LEU A CA 1
ATOM 727 C C . LEU A 1 93 ? -7.656 0.205 20.975 1.00 97.44 93 LEU A C 1
ATOM 729 O O . LEU A 1 93 ? -8.309 -0.236 21.919 1.00 97.44 93 LEU A O 1
ATOM 733 N N . ALA A 1 94 ? -6.816 1.234 21.107 1.00 97.19 94 ALA A N 1
ATOM 734 C CA . ALA A 1 94 ? -6.573 1.885 22.394 1.00 97.19 94 ALA A CA 1
ATOM 735 C C . ALA A 1 94 ? -7.858 2.496 22.987 1.00 97.19 94 ALA A C 1
ATOM 737 O O . ALA A 1 94 ? -8.127 2.373 24.184 1.00 97.19 94 ALA A O 1
ATOM 738 N N . ALA A 1 95 ? -8.693 3.117 22.148 1.00 96.88 95 ALA A N 1
ATOM 739 C CA . ALA A 1 95 ? -9.971 3.673 22.579 1.00 96.88 95 ALA A CA 1
ATOM 740 C C . ALA A 1 95 ? -10.946 2.581 23.050 1.00 96.88 95 ALA A C 1
ATOM 742 O O . ALA A 1 95 ? -11.641 2.757 24.054 1.00 96.88 95 ALA A O 1
ATOM 743 N N . GLN A 1 96 ? -11.000 1.447 22.349 1.00 96.44 96 GLN A N 1
ATOM 744 C CA . GLN A 1 96 ? -11.834 0.312 22.740 1.00 96.44 96 GLN A CA 1
ATOM 745 C C . GLN A 1 96 ? -11.331 -0.354 24.020 1.00 96.44 96 GLN A C 1
ATOM 747 O O . GLN A 1 96 ? -12.135 -0.721 24.876 1.00 96.44 96 GLN A O 1
ATOM 752 N N . GLU A 1 97 ? -10.020 -0.465 24.210 1.00 96.94 97 GLU A N 1
ATOM 753 C CA . GLU A 1 97 ? -9.437 -0.959 25.457 1.00 96.94 97 GLU A CA 1
ATOM 754 C C . GLU A 1 97 ? -9.796 -0.065 26.648 1.00 96.94 97 GLU A C 1
ATOM 756 O O . GLU A 1 97 ? -10.235 -0.585 27.675 1.00 96.94 97 GLU A O 1
ATOM 761 N N . ALA A 1 98 ? -9.719 1.260 26.500 1.00 96.56 98 ALA A N 1
ATOM 762 C CA . ALA A 1 98 ? -10.119 2.202 27.547 1.00 96.56 98 ALA A CA 1
ATOM 763 C C . ALA A 1 98 ? -11.616 2.090 27.895 1.00 96.56 98 ALA A C 1
ATOM 765 O O . ALA A 1 98 ? -11.983 2.025 29.070 1.00 96.56 98 ALA A O 1
ATOM 766 N N . LYS A 1 99 ? -12.495 1.985 26.886 1.00 96.81 99 LYS A N 1
ATOM 767 C CA . LYS A 1 99 ? -13.937 1.753 27.103 1.00 96.81 99 LYS A CA 1
ATOM 768 C C . LYS A 1 99 ? -14.190 0.435 27.833 1.00 96.81 99 LYS A C 1
ATOM 770 O O . LYS A 1 99 ? -14.984 0.383 28.768 1.00 96.81 99 LYS A O 1
ATOM 775 N N . ASN A 1 100 ? -13.494 -0.627 27.435 1.00 95.44 100 ASN A N 1
ATOM 776 C CA . ASN A 1 100 ? -13.610 -1.934 28.075 1.00 95.44 100 ASN A CA 1
ATOM 777 C C . ASN A 1 100 ? -13.119 -1.917 29.528 1.00 95.44 100 ASN A C 1
ATOM 779 O O . ASN A 1 100 ? -13.687 -2.617 30.365 1.00 95.44 100 ASN A O 1
ATOM 783 N N . GLN A 1 101 ? -12.080 -1.140 29.841 1.00 96.56 101 GLN A N 1
ATOM 784 C CA . GLN A 1 101 ? -11.621 -0.943 31.217 1.00 96.56 101 GLN A CA 1
ATOM 785 C C . GLN A 1 101 ? -12.691 -0.234 32.055 1.00 96.56 101 GLN A C 1
ATOM 787 O O . GLN A 1 101 ? -13.072 -0.754 33.101 1.00 96.56 101 GLN A O 1
ATOM 792 N N . HIS A 1 102 ? -13.263 0.860 31.546 1.00 95.56 102 HIS A N 1
ATOM 793 C CA . HIS A 1 102 ? -14.329 1.597 32.230 1.00 95.56 102 HIS A CA 1
ATOM 794 C C . HIS A 1 102 ? -15.550 0.717 32.536 1.00 95.56 102 HIS A C 1
ATOM 796 O O . HIS A 1 102 ? -16.006 0.641 33.674 1.00 95.56 102 HIS A O 1
ATOM 802 N N . LEU A 1 103 ? -16.038 -0.028 31.540 1.00 95.31 103 LEU A N 1
ATOM 803 C CA . LEU A 1 103 ? -17.189 -0.921 31.713 1.00 95.31 103 LEU A CA 1
ATOM 804 C C . LEU A 1 103 ? -16.929 -2.024 32.754 1.00 95.31 103 LEU A C 1
ATOM 806 O O . LEU A 1 103 ? -17.839 -2.425 33.484 1.00 95.31 103 LEU A O 1
ATOM 810 N N . LYS A 1 104 ? -15.689 -2.525 32.849 1.00 94.75 104 LYS A N 1
ATOM 811 C CA . LYS A 1 104 ? -15.307 -3.505 33.878 1.00 94.75 104 LYS A CA 1
ATOM 812 C C . LYS A 1 104 ? -15.353 -2.898 35.278 1.00 94.75 104 LYS A C 1
ATOM 814 O O . LYS A 1 104 ? -15.852 -3.551 36.196 1.00 94.75 104 LY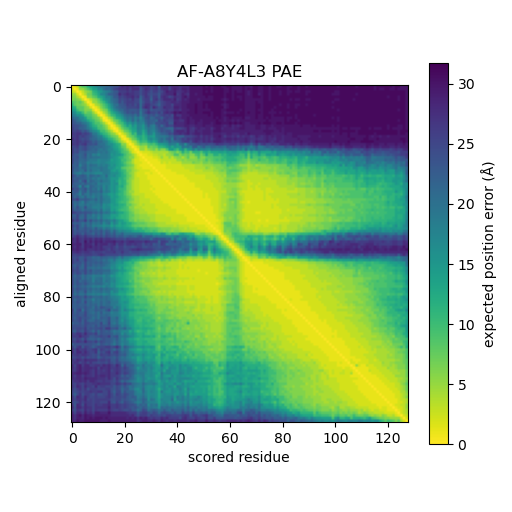S A O 1
ATOM 819 N N . GLU A 1 105 ? -14.861 -1.673 35.439 1.00 95.19 105 GLU A N 1
ATOM 820 C CA . GLU A 1 105 ? -14.884 -0.951 36.715 1.00 95.19 105 GLU A CA 1
ATOM 821 C C . GLU A 1 105 ? -16.316 -0.647 37.169 1.00 95.19 105 GLU A C 1
ATOM 823 O O . GLU A 1 105 ? -16.671 -0.935 38.316 1.00 95.19 105 GLU A O 1
ATOM 828 N N . GLU A 1 106 ? -17.175 -0.173 36.264 1.00 94.94 106 GLU A N 1
ATOM 829 C CA . GLU A 1 106 ? -18.600 0.051 36.541 1.00 94.94 106 GLU A CA 1
ATOM 830 C C . GLU A 1 106 ? -19.307 -1.241 36.967 1.00 94.94 106 GLU A C 1
ATOM 832 O O . GLU A 1 106 ? -20.033 -1.268 37.966 1.00 94.94 106 GLU A O 1
ATOM 837 N N . GLY A 1 107 ? -19.046 -2.345 36.258 1.00 93.88 107 GLY A N 1
ATOM 838 C CA . GLY A 1 107 ? -19.586 -3.658 36.603 1.00 93.88 107 GLY A CA 1
ATOM 839 C C 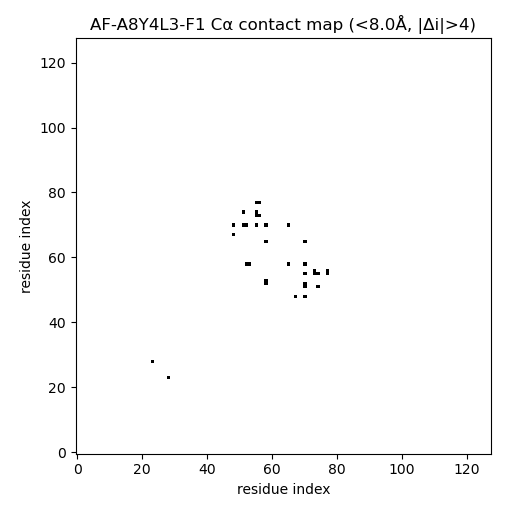. GLY A 1 107 ? -19.125 -4.144 37.981 1.00 93.88 107 GLY A C 1
ATOM 840 O O . GLY A 1 107 ? -19.922 -4.687 38.751 1.00 93.88 107 GLY A O 1
ATOM 841 N N . HIS A 1 108 ? -17.853 -3.930 38.325 1.00 94.56 108 HIS A N 1
ATOM 842 C CA . HIS A 1 108 ? -17.312 -4.251 39.648 1.00 94.56 108 HIS A CA 1
ATOM 843 C C . HIS A 1 108 ? -17.952 -3.402 40.752 1.00 94.56 108 HIS A C 1
ATOM 845 O O . HIS A 1 108 ? -18.353 -3.948 41.785 1.00 94.56 108 HIS A O 1
ATOM 851 N N . SER A 1 109 ? -18.091 -2.094 40.527 1.00 94.19 109 SER A N 1
ATOM 852 C CA . SER A 1 109 ? -18.709 -1.172 41.482 1.00 94.19 109 SER A CA 1
ATOM 853 C C . SER A 1 109 ? -20.170 -1.542 41.743 1.00 94.19 109 SER A C 1
ATOM 855 O O . SER A 1 109 ? -20.556 -1.786 42.888 1.00 94.19 109 SER A O 1
ATOM 857 N N . SER A 1 110 ? -20.957 -1.734 40.679 1.00 94.56 110 SER A N 1
ATOM 858 C CA . SER A 1 110 ? -22.369 -2.111 40.788 1.00 94.56 110 SER A CA 1
ATOM 859 C C . SER A 1 110 ? -22.557 -3.452 41.510 1.00 94.56 110 SER A C 1
ATOM 861 O O . SER A 1 110 ? -23.408 -3.581 42.392 1.00 94.56 110 SER A O 1
ATOM 863 N N . ARG A 1 111 ? -21.716 -4.460 41.220 1.00 95.50 111 ARG A N 1
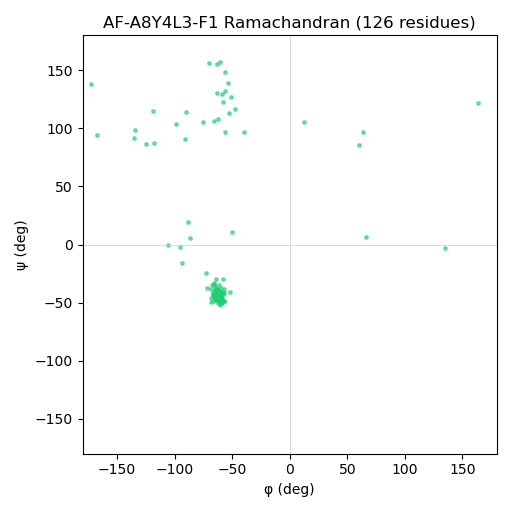ATOM 864 C CA . ARG A 1 111 ? -21.738 -5.742 41.951 1.00 95.50 111 ARG A CA 1
ATOM 865 C C . ARG A 1 111 ? -21.414 -5.568 43.436 1.00 95.50 111 ARG A C 1
ATOM 867 O O . ARG A 1 111 ? -22.068 -6.202 44.262 1.00 95.50 111 ARG A O 1
ATOM 874 N N . SER A 1 112 ? -20.444 -4.719 43.779 1.00 94.81 112 SER A N 1
ATOM 875 C CA . SER A 1 112 ? -20.092 -4.418 45.173 1.00 94.81 112 SER A CA 1
ATOM 876 C C . SER A 1 112 ? -21.242 -3.736 45.916 1.00 94.81 112 SER A C 1
ATOM 878 O O . SER A 1 112 ? -21.591 -4.145 47.023 1.00 94.81 112 SER A O 1
ATOM 880 N N . GLU A 1 113 ? -21.872 -2.732 45.306 1.00 95.94 113 GLU A N 1
ATOM 881 C CA . GLU A 1 113 ? -23.026 -2.037 45.885 1.00 95.94 113 GLU A CA 1
ATOM 882 C C . GLU A 1 113 ? -24.211 -2.976 46.107 1.00 95.94 113 GLU A C 1
ATOM 884 O O . GLU A 1 113 ? -24.808 -2.978 47.186 1.00 95.94 113 GLU A O 1
ATOM 889 N N . ASN A 1 114 ? -24.515 -3.825 45.126 1.00 95.50 114 ASN A N 1
ATOM 890 C CA . ASN A 1 114 ? -25.574 -4.820 45.250 1.00 95.50 114 ASN A CA 1
ATOM 891 C C . ASN A 1 114 ? -25.279 -5.825 46.375 1.00 95.50 114 ASN A C 1
ATOM 893 O O . ASN A 1 114 ? -26.166 -6.120 47.174 1.00 95.50 114 ASN A O 1
ATOM 897 N N . ALA A 1 115 ? -24.033 -6.292 46.508 1.00 95.56 115 ALA A N 1
ATOM 898 C CA . ALA A 1 115 ? -23.633 -7.173 47.606 1.00 95.56 115 ALA A CA 1
ATOM 899 C C . ALA A 1 115 ? -23.789 -6.500 48.983 1.00 95.56 115 ALA A C 1
ATOM 901 O O . ALA A 1 115 ? -24.328 -7.112 49.906 1.00 95.56 115 ALA A O 1
ATOM 902 N N . LYS A 1 116 ? -23.389 -5.225 49.115 1.00 95.44 116 LYS A N 1
ATOM 903 C CA . LYS A 1 116 ? -23.580 -4.435 50.347 1.00 95.44 116 LYS A CA 1
ATOM 904 C C . LYS A 1 116 ? -25.061 -4.300 50.707 1.00 95.44 116 LYS A C 1
ATOM 906 O O . LYS A 1 116 ? -25.417 -4.471 51.869 1.00 95.44 116 LYS A O 1
ATOM 911 N N . ARG A 1 117 ? -25.926 -4.033 49.721 1.00 95.38 117 ARG A N 1
ATOM 912 C CA . ARG A 1 117 ? -27.385 -3.943 49.919 1.00 95.38 117 ARG A CA 1
ATOM 913 C C . ARG A 1 117 ? -27.976 -5.266 50.400 1.00 95.38 117 ARG A C 1
ATOM 915 O O . ARG A 1 117 ? -28.741 -5.263 51.357 1.00 95.38 117 ARG A O 1
ATOM 922 N N . ILE A 1 118 ? -27.595 -6.385 49.780 1.00 95.06 118 ILE A N 1
ATOM 923 C CA . ILE A 1 118 ? -28.045 -7.722 50.196 1.00 95.06 118 ILE A CA 1
ATOM 924 C C . ILE A 1 118 ? -27.609 -8.011 51.634 1.00 95.06 118 ILE A C 1
ATOM 926 O O . ILE A 1 118 ? -28.425 -8.444 52.443 1.00 95.06 118 ILE A O 1
ATOM 930 N N . LEU A 1 119 ? -26.348 -7.731 51.974 1.00 92.69 119 LEU A N 1
ATOM 931 C CA . LEU A 1 119 ? -25.829 -7.964 53.320 1.00 92.69 119 LEU A CA 1
ATOM 932 C C . LEU A 1 119 ? -26.550 -7.109 54.372 1.00 92.69 119 LEU A C 1
ATOM 934 O O . LEU A 1 119 ? -26.855 -7.601 55.456 1.00 92.69 119 LEU A O 1
ATOM 938 N N . LEU A 1 120 ? -26.863 -5.853 54.042 1.00 93.62 120 LEU A N 1
ATOM 939 C CA . LEU A 1 120 ? -27.633 -4.967 54.912 1.00 93.62 120 LEU A CA 1
ATOM 940 C C . LEU A 1 120 ? -29.046 -5.513 55.158 1.00 93.62 120 LEU A C 1
ATOM 942 O O . LEU A 1 120 ? -29.484 -5.557 56.303 1.00 93.62 120 LEU A O 1
ATOM 946 N N . ILE A 1 121 ? -29.734 -5.968 54.105 1.00 93.75 121 ILE A N 1
ATOM 947 C CA . ILE A 1 121 ? -31.071 -6.571 54.218 1.00 93.75 121 ILE A CA 1
ATOM 948 C C . ILE A 1 121 ? -31.017 -7.828 55.090 1.00 93.75 121 ILE A C 1
ATOM 950 O O . ILE A 1 121 ? -31.810 -7.954 56.018 1.00 93.75 121 ILE A O 1
ATOM 954 N N . LEU A 1 122 ? -30.063 -8.730 54.837 1.00 92.75 122 LEU A N 1
ATOM 955 C CA . LEU A 1 122 ? -29.901 -9.951 55.630 1.00 92.75 122 LEU A CA 1
ATOM 956 C C . LEU A 1 122 ? -29.618 -9.643 57.103 1.00 92.75 122 LEU A C 1
ATOM 958 O O . LEU A 1 122 ? -30.212 -10.279 57.966 1.00 92.75 122 LEU A O 1
ATOM 962 N N . SER A 1 123 ? -28.771 -8.651 57.389 1.00 91.56 123 SER A N 1
ATOM 963 C CA . SER A 1 123 ? -28.492 -8.196 58.756 1.00 91.56 123 SER A CA 1
ATOM 964 C C . SER A 1 123 ? -29.769 -7.721 59.454 1.00 91.56 123 SER A C 1
ATOM 966 O O . SER A 1 123 ? -30.104 -8.207 60.530 1.00 91.56 123 SER A O 1
ATOM 968 N N . VAL A 1 124 ? -30.550 -6.850 58.809 1.00 91.19 124 VAL A N 1
ATOM 969 C CA . VAL A 1 124 ? -31.811 -6.344 59.373 1.00 91.19 124 VAL A CA 1
ATOM 970 C C . VAL A 1 124 ? -32.831 -7.472 59.583 1.00 91.19 124 VAL A C 1
ATOM 972 O O . VAL A 1 124 ? -33.486 -7.503 60.621 1.00 91.19 124 VAL A O 1
ATOM 975 N N . CYS A 1 125 ? -32.943 -8.423 58.650 1.00 89.56 125 CYS A N 1
ATOM 976 C CA . CYS A 1 125 ? -33.890 -9.539 58.748 1.00 89.56 125 CYS A CA 1
ATOM 977 C C . CYS A 1 125 ? -33.510 -10.611 59.786 1.00 89.56 125 CYS A C 1
ATOM 979 O O . CYS A 1 125 ? -34.403 -11.304 60.256 1.00 89.56 125 CYS A O 1
ATOM 981 N N . PHE A 1 126 ? -32.226 -10.764 60.134 1.00 82.06 126 PHE A N 1
ATOM 982 C CA . PHE A 1 126 ? -31.751 -11.734 61.138 1.00 82.06 126 PHE A CA 1
ATOM 983 C C . PHE A 1 126 ? -31.578 -11.147 62.549 1.00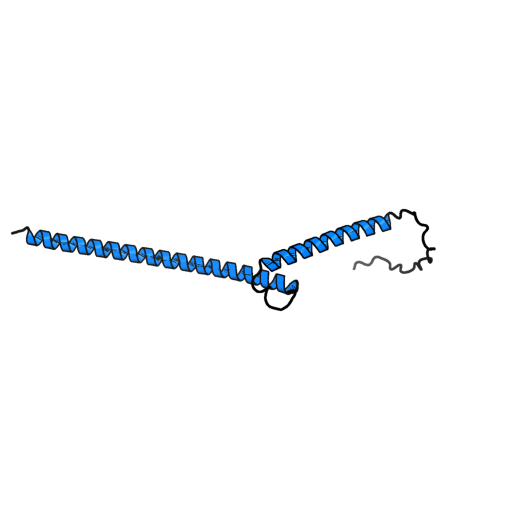 82.06 126 PHE A C 1
ATOM 985 O O . PHE A 1 126 ? -31.208 -11.874 63.466 1.00 82.06 126 PHE A O 1
ATOM 992 N N . THR A 1 127 ? -31.825 -9.847 62.742 1.00 74.31 127 THR A N 1
ATOM 993 C CA . THR A 1 127 ? -31.711 -9.183 64.059 1.00 74.31 127 THR A CA 1
ATOM 994 C C . THR A 1 127 ? -33.024 -9.249 64.873 1.00 74.31 127 THR A C 1
ATOM 996 O O . THR A 1 127 ? -33.213 -8.478 65.809 1.00 74.31 127 THR A O 1
ATOM 999 N N . PHE A 1 128 ? -33.936 -10.167 64.544 1.00 54.22 128 PHE A N 1
ATOM 1000 C CA . PHE A 1 128 ? -35.198 -10.421 65.255 1.00 54.22 128 PHE A CA 1
ATOM 1001 C C . PHE A 1 128 ? -35.395 -11.926 65.442 1.00 54.22 128 PHE A C 1
ATOM 1003 O O . PHE A 1 128 ? -35.901 -12.318 66.517 1.00 54.22 128 PHE A O 1
#

Sequence (128 aa):
MSDISDIEEDQTAPIAPPGLPGQFDPKRHAREQHNALERRRRDNIKDMYTSLREVVPDTNGERVQASRAVILKRAIETIEKGQSDSAALSIELAAQEAKNQHLKEEGHSSRSENAKRILLILSVCFTF

Secondary structure (DSSP, 8-state):
--------------------TT---HHHHHHHHHHHHHHHHHHHHHHHHHHHHHHSTTTTSSSS---HHHHHHHHHHHHHHHHHHHHHHHHHHHHHHHHHHHHHHHHHHHHHHHHHHHHHHHHHHH--

Mean predicted aligned error: 13.66 Å

Radius of gyration: 38.92 Å; Cα contacts (8 Å, |Δi|>4): 17; chains: 1; bounding box: 76×44×112 Å

InterPro domains:
  IPR002418 Transcription regulator Myc [PR00044] (22-38)
  IPR002418 Transcription regulator Myc [PR00044] (39-54)
  IPR002418 Transcription regulator Myc [PR00044] (65-78)
  IPR011598 Myc-type, basic helix-loop-helix (bHLH) domain [PF00010] (31-80)
  IPR011598 Myc-type, basic helix-loop-helix (bHLH) domain [PS50888] (29-82)
  IPR011598 Myc-type, basic helix-loop-helix (bHLH) domain [SM00353] (35-88)
  IPR036638 Helix-loop-helix DNA-binding domain superfamily [G3DSA:4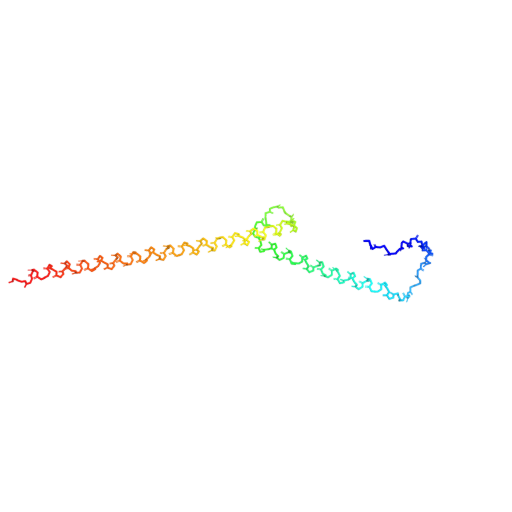.10.280.10] (24-114)
  IPR036638 Helix-loop-helix DNA-binding domain superfamily [SSF47459] (26-102)

pLDDT: mean 83.47, std 16.95, range [45.78, 98.31]

Solvent-accessible surface area (backbone atoms only — not comparable to full-atom values): 7815 Å² total; per-residue (Å²): 142,89,88,85,81,79,91,80,90,79,73,84,70,72,84,71,71,85,74,69,95,80,74,86,48,69,68,58,53,53,51,50,53,52,53,52,52,52,49,54,52,51,50,54,51,51,50,52,54,51,60,51,43,76,74,31,83,84,61,80,56,99,59,84,76,66,49,73,69,53,48,53,53,49,44,50,52,50,51,55,48,52,52,52,51,51,52,52,50,54,52,52,50,53,54,50,50,53,51,53,50,52,55,50,51,53,52,51,49,53,52,51,53,52,51,52,52,51,51,50,51,52,51,64,70,69,74,115

Foldseek 3Di:
DDDDDDDDPDDPDDPDPPDDPDPDDVVVVVVVVVVVVVVVVVVVVVVVLVVLLVPQPPSPPDDDDDDSVRSVVSSVVVVVVVVVVVVVVVVVVVVVVVVVVVVVVVVVVVVVVVVVVVVVVVVVVPPD